Protein AF-A0A924TVU1-F1 (afdb_monomer)

Structure (mmCIF, N/CA/C/O backbone):
data_AF-A0A924TVU1-F1
#
_entry.id   AF-A0A924TVU1-F1
#
loop_
_atom_site.group_PDB
_atom_site.id
_atom_site.type_symbol
_atom_site.label_atom_id
_atom_site.label_alt_id
_atom_site.label_comp_id
_atom_site.label_asym_id
_atom_site.label_entity_id
_atom_site.label_seq_id
_atom_site.pdbx_PDB_ins_code
_atom_site.Cartn_x
_atom_site.Cartn_y
_atom_site.Cartn_z
_atom_site.occupancy
_atom_site.B_iso_or_equiv
_atom_site.auth_seq_id
_atom_site.auth_comp_id
_atom_site.auth_asym_id
_atom_site.auth_atom_id
_atom_site.pdbx_PDB_model_num
ATOM 1 N N . GLY A 1 1 ? -1.811 8.299 5.665 1.00 65.25 1 GLY A N 1
ATOM 2 C CA . GLY A 1 1 ? -1.646 7.302 6.740 1.00 65.25 1 GLY A CA 1
ATOM 3 C C . GLY A 1 1 ? -1.422 7.961 8.086 1.00 65.25 1 GLY A C 1
ATOM 4 O O . GLY A 1 1 ? -0.476 7.595 8.779 1.00 65.25 1 GLY A O 1
ATOM 5 N N . SER A 1 2 ? -2.274 8.925 8.449 1.00 73.88 2 SER A N 1
ATOM 6 C CA . SER A 1 2 ? -2.356 9.439 9.818 1.00 73.88 2 SER A CA 1
ATOM 7 C C . SER A 1 2 ? -2.951 8.362 10.729 1.00 73.88 2 SER A C 1
ATOM 9 O O . SER A 1 2 ? -3.620 7.448 10.244 1.00 73.88 2 SER A O 1
ATOM 11 N N . LYS A 1 3 ? -2.743 8.473 12.047 1.00 78.06 3 LYS A N 1
ATOM 12 C CA . LYS A 1 3 ? -3.220 7.478 13.028 1.00 78.06 3 LYS A CA 1
ATOM 13 C C . LYS A 1 3 ? -4.728 7.184 12.903 1.00 78.06 3 LYS A C 1
ATOM 15 O O . LYS A 1 3 ? -5.135 6.043 13.104 1.00 78.06 3 LYS A O 1
ATOM 20 N N . THR A 1 4 ? -5.516 8.183 12.499 1.00 77.88 4 THR A N 1
ATOM 21 C CA . THR A 1 4 ? -6.982 8.139 12.363 1.00 77.88 4 THR A CA 1
ATOM 22 C C . THR A 1 4 ? -7.491 7.807 10.954 1.00 77.88 4 THR A C 1
ATOM 24 O O . THR A 1 4 ? -8.692 7.652 10.769 1.00 77.88 4 THR A O 1
ATOM 27 N N . SER A 1 5 ? -6.616 7.702 9.947 1.00 80.44 5 SER A N 1
ATOM 28 C CA . SER A 1 5 ? -7.013 7.262 8.598 1.00 80.44 5 SER A CA 1
ATOM 29 C C . SER A 1 5 ? -7.158 5.740 8.524 1.00 80.44 5 SER A C 1
ATOM 31 O O . SER A 1 5 ? -6.518 5.031 9.302 1.00 80.44 5 SER A O 1
ATOM 33 N N . SER A 1 6 ? -7.933 5.242 7.554 1.00 87.12 6 SER A N 1
ATOM 34 C CA . SER A 1 6 ? -8.065 3.800 7.286 1.00 87.12 6 SER A CA 1
ATOM 35 C C . SER A 1 6 ? -8.498 3.022 8.531 1.00 87.12 6 SER A C 1
ATOM 37 O O . SER A 1 6 ? -7.761 2.175 9.033 1.00 87.12 6 SER A O 1
ATOM 39 N N . THR A 1 7 ? -9.644 3.416 9.086 1.00 91.00 7 THR A N 1
ATOM 40 C CA . THR A 1 7 ? -10.278 2.776 10.245 1.00 91.00 7 THR A CA 1
ATOM 41 C C . THR A 1 7 ? -10.716 1.353 9.914 1.00 91.00 7 THR A C 1
ATOM 43 O O . THR A 1 7 ? -10.962 1.046 8.749 1.00 91.00 7 THR A O 1
ATOM 46 N N . ASP A 1 8 ? -10.876 0.509 10.934 1.00 92.00 8 ASP A N 1
ATOM 47 C CA . ASP A 1 8 ? -11.316 -0.879 10.738 1.00 92.00 8 ASP A CA 1
ATOM 48 C C . ASP A 1 8 ? -12.659 -0.947 10.005 1.00 92.00 8 ASP A C 1
ATOM 50 O O . ASP A 1 8 ? -12.753 -1.619 8.987 1.00 92.00 8 ASP A O 1
ATOM 54 N N . ALA A 1 9 ? -13.633 -0.117 10.398 1.00 93.44 9 ALA A N 1
ATOM 55 C CA . ALA A 1 9 ? -14.927 -0.024 9.716 1.00 93.44 9 ALA A CA 1
ATOM 56 C C . ALA A 1 9 ? -14.814 0.311 8.214 1.00 93.44 9 ALA A C 1
ATOM 58 O O . ALA A 1 9 ? -15.597 -0.185 7.408 1.00 93.44 9 ALA A O 1
ATOM 59 N N . LEU A 1 10 ? -13.848 1.151 7.814 1.00 93.81 10 LEU A N 1
ATOM 60 C CA . LEU A 1 10 ? -13.621 1.444 6.396 1.00 93.81 10 LEU A CA 1
ATOM 61 C C . LEU A 1 10 ? -13.010 0.237 5.678 1.00 93.81 10 LEU A C 1
ATOM 63 O O . LEU A 1 10 ? -13.420 -0.072 4.563 1.00 93.81 10 LEU A O 1
ATOM 67 N N . LEU A 1 11 ? -12.020 -0.413 6.295 1.00 94.38 11 LEU A N 1
ATOM 68 C CA . LEU A 1 11 ? -11.319 -1.554 5.706 1.00 94.38 11 LEU A CA 1
ATOM 69 C C . LEU A 1 11 ? -12.234 -2.775 5.5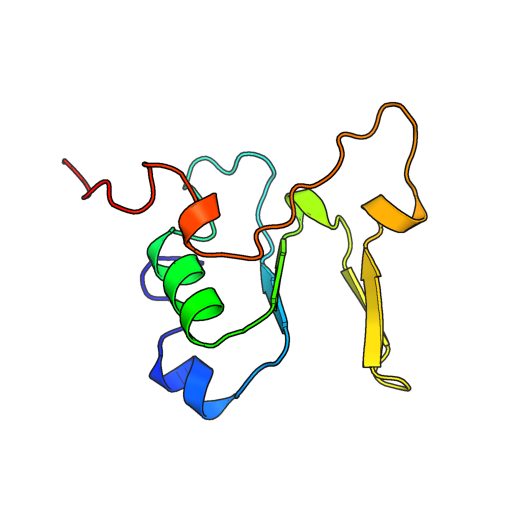69 1.00 94.38 11 LEU A C 1
ATOM 71 O O . LEU A 1 11 ? -12.216 -3.420 4.526 1.00 94.38 11 LEU A O 1
ATOM 75 N N . GLU A 1 12 ? -13.101 -3.017 6.550 1.00 93.88 12 GLU A N 1
ATOM 76 C CA . GLU A 1 12 ? -14.139 -4.048 6.493 1.00 93.88 12 GLU A CA 1
ATOM 77 C C . GLU A 1 12 ? -15.147 -3.772 5.373 1.00 93.88 12 GLU A C 1
ATOM 79 O O . GLU A 1 12 ? -15.492 -4.675 4.614 1.00 93.88 12 GLU A O 1
ATOM 84 N N . ALA A 1 13 ? -15.589 -2.519 5.227 1.00 96.25 13 ALA A N 1
ATOM 85 C CA . ALA A 1 13 ? -16.577 -2.150 4.216 1.00 96.25 13 ALA A CA 1
ATOM 86 C C . ALA A 1 13 ? -16.054 -2.287 2.776 1.00 96.25 13 ALA A C 1
ATOM 88 O O . ALA A 1 13 ? -16.827 -2.617 1.878 1.00 96.25 13 ALA A O 1
ATOM 89 N N . VAL A 1 14 ? -14.766 -2.009 2.538 1.00 95.50 14 VAL A N 1
ATOM 90 C CA . VAL A 1 14 ? -14.171 -2.064 1.188 1.00 95.50 14 VAL A CA 1
ATOM 91 C C . VAL A 1 14 ? -13.430 -3.368 0.890 1.00 95.50 14 VAL A C 1
ATOM 93 O O . VAL A 1 14 ? -13.154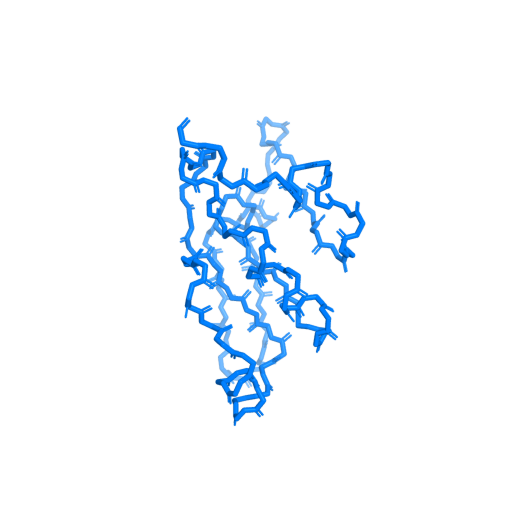 -3.629 -0.277 1.00 95.50 14 VAL A O 1
ATOM 96 N N . ALA A 1 15 ? -13.109 -4.163 1.917 1.00 94.25 15 ALA A N 1
ATOM 97 C CA . ALA A 1 15 ? -12.426 -5.458 1.843 1.00 94.25 15 ALA A CA 1
ATOM 98 C C . ALA A 1 15 ? -11.289 -5.505 0.793 1.00 94.25 15 ALA A C 1
ATOM 100 O O . ALA A 1 15 ? -11.333 -6.305 -0.149 1.00 94.25 15 ALA A O 1
ATOM 101 N N . PRO A 1 16 ? -10.281 -4.616 0.885 1.00 94.31 16 PRO A N 1
ATOM 102 C CA . PRO A 1 16 ? -9.302 -4.456 -0.176 1.00 94.31 16 PRO A CA 1
ATOM 103 C C . PRO A 1 16 ? -8.266 -5.584 -0.136 1.00 94.31 16 PRO A C 1
ATOM 105 O O . PRO A 1 16 ? -7.808 -5.986 0.926 1.00 94.31 16 PRO A O 1
ATOM 108 N N . GLN A 1 17 ? -7.812 -6.041 -1.302 1.00 91.44 17 GLN A N 1
ATOM 109 C CA . GLN A 1 17 ? -6.707 -7.009 -1.384 1.00 91.44 17 GLN A CA 1
ATOM 110 C C . GLN A 1 17 ? -5.332 -6.336 -1.255 1.00 91.44 17 GLN A C 1
ATOM 112 O O . GLN A 1 17 ? -4.371 -6.940 -0.781 1.00 91.44 17 GLN A O 1
ATOM 117 N N . VAL A 1 18 ? -5.232 -5.078 -1.696 1.00 92.44 18 VAL A N 1
ATOM 118 C CA . VAL A 1 18 ? -3.990 -4.302 -1.729 1.00 92.44 18 VAL A CA 1
ATOM 119 C C . VAL A 1 18 ? -4.268 -2.881 -1.252 1.00 92.44 18 VAL A C 1
ATOM 121 O O . VAL A 1 18 ? -5.225 -2.245 -1.694 1.00 92.44 18 VAL A O 1
ATOM 124 N N . ALA A 1 19 ? -3.398 -2.356 -0.394 1.00 93.19 19 ALA A N 1
ATOM 125 C CA . ALA A 1 19 ? -3.361 -0.957 0.001 1.00 93.19 19 ALA A CA 1
ATOM 126 C C . ALA A 1 19 ? -2.101 -0.288 -0.561 1.00 93.19 19 ALA A C 1
ATOM 128 O O . ALA A 1 19 ? -0.990 -0.795 -0.412 1.00 93.19 19 ALA A O 1
ATOM 129 N N . VAL A 1 20 ? -2.257 0.881 -1.187 1.00 92.25 20 VAL A N 1
ATOM 130 C CA . VAL A 1 20 ? -1.141 1.639 -1.771 1.00 92.25 20 VAL A CA 1
ATOM 131 C C . VAL A 1 20 ? -0.951 2.939 -1.001 1.00 92.25 20 VAL A C 1
ATOM 133 O O . VAL A 1 20 ? -1.840 3.788 -0.949 1.00 92.25 20 VAL A O 1
ATOM 136 N N . VAL A 1 21 ? 0.223 3.114 -0.400 1.00 91.62 21 VAL A N 1
ATOM 137 C CA . VAL A 1 21 ? 0.566 4.286 0.406 1.00 91.62 21 VAL A CA 1
ATOM 138 C C . VAL A 1 21 ? 1.558 5.160 -0.339 1.00 91.62 21 VAL A C 1
ATOM 140 O O . VAL A 1 21 ? 2.721 4.805 -0.541 1.00 91.62 21 VAL A O 1
ATOM 143 N N . GLN A 1 22 ? 1.110 6.364 -0.679 1.00 90.12 22 GLN A N 1
ATOM 144 C CA . GLN A 1 22 ? 2.002 7.412 -1.145 1.00 90.12 22 GLN A CA 1
ATOM 145 C C . GLN A 1 22 ? 2.636 8.122 0.052 1.00 90.12 22 GLN A C 1
ATOM 147 O O . GLN A 1 22 ? 1.979 8.843 0.805 1.00 90.12 22 GLN A O 1
ATOM 152 N N . SER A 1 23 ? 3.934 7.907 0.229 1.00 89.19 23 SER A N 1
ATOM 153 C CA . SER A 1 23 ? 4.762 8.604 1.208 1.00 89.19 23 SER A CA 1
ATOM 154 C C . SER A 1 23 ? 6.121 8.965 0.605 1.00 89.19 23 SER A C 1
ATOM 156 O O . SER A 1 23 ? 6.625 8.327 -0.323 1.00 89.19 23 SER A O 1
ATOM 158 N N . GLY A 1 24 ? 6.717 10.047 1.107 1.00 87.25 24 GLY A N 1
ATOM 159 C CA . GLY A 1 24 ? 8.089 10.415 0.757 1.00 87.25 24 GLY A CA 1
ATOM 160 C C . GLY A 1 24 ? 9.100 9.441 1.368 1.00 87.25 24 GLY A C 1
ATOM 161 O O . GLY A 1 24 ? 8.870 8.897 2.449 1.00 87.25 24 GLY A O 1
ATOM 162 N N . TYR A 1 25 ? 10.243 9.243 0.706 1.00 85.00 25 TYR A N 1
ATOM 163 C CA . TYR A 1 25 ? 11.346 8.467 1.279 1.00 85.00 25 TYR A CA 1
ATOM 164 C C . TYR A 1 25 ? 11.803 9.086 2.607 1.00 85.00 25 TYR A C 1
ATOM 166 O O . TYR A 1 25 ? 12.037 10.292 2.672 1.00 85.00 25 TYR A O 1
ATOM 174 N N . ARG A 1 26 ? 11.911 8.262 3.662 1.00 83.06 26 ARG A N 1
ATOM 175 C CA . ARG A 1 26 ? 12.226 8.702 5.037 1.00 83.06 26 ARG A CA 1
ATOM 176 C C . ARG A 1 26 ? 11.354 9.877 5.495 1.00 83.06 26 ARG A C 1
ATOM 178 O O . ARG A 1 26 ? 11.851 10.827 6.097 1.00 83.06 26 ARG A O 1
ATOM 185 N N . ASN A 1 27 ? 10.058 9.824 5.180 1.00 83.06 27 ASN A N 1
ATOM 186 C CA . ASN A 1 27 ? 9.100 10.829 5.621 1.00 83.06 27 ASN A CA 1
ATOM 187 C C . ASN A 1 27 ? 9.244 11.083 7.137 1.00 83.06 27 ASN A C 1
ATOM 189 O O . ASN A 1 27 ? 9.118 10.156 7.935 1.00 83.06 27 ASN A O 1
ATOM 193 N N . ARG A 1 28 ? 9.490 12.344 7.520 1.00 85.62 28 ARG A N 1
ATOM 194 C CA . ARG A 1 28 ? 9.773 12.750 8.910 1.00 85.62 28 ARG A CA 1
ATOM 195 C C . ARG A 1 28 ? 8.640 12.457 9.899 1.00 85.62 28 ARG A C 1
ATOM 197 O O . ARG A 1 28 ? 8.886 12.386 11.092 1.00 85.62 28 ARG A O 1
ATOM 204 N N . PHE A 1 29 ? 7.411 12.316 9.403 1.00 83.31 29 PHE A N 1
ATOM 205 C CA . PHE A 1 29 ? 6.223 12.023 10.204 1.00 83.31 29 PHE A CA 1
ATOM 206 C C . PHE A 1 29 ? 6.002 10.516 10.398 1.00 83.31 29 PHE A C 1
ATOM 208 O O . PHE A 1 29 ? 5.021 10.122 11.021 1.00 83.31 29 PHE A O 1
ATOM 215 N N . GLY A 1 30 ? 6.876 9.669 9.841 1.00 80.56 30 GLY A N 1
ATOM 216 C CA . GLY A 1 30 ? 6.797 8.219 10.008 1.00 80.56 30 GLY A CA 1
ATOM 217 C C . GLY A 1 30 ? 5.583 7.595 9.322 1.00 80.56 30 GLY A C 1
ATOM 218 O O . GLY A 1 30 ? 4.971 6.689 9.871 1.00 80.56 30 GLY A O 1
ATOM 219 N N . HIS A 1 31 ? 5.180 8.104 8.151 1.00 85.50 31 HIS A N 1
ATOM 220 C CA . HIS A 1 31 ? 4.040 7.558 7.410 1.00 85.50 31 HIS A CA 1
ATOM 221 C C . HIS A 1 31 ? 4.399 6.351 6.517 1.00 85.50 31 HIS A C 1
ATOM 223 O O . HIS A 1 31 ? 5.413 6.413 5.816 1.00 85.50 31 HIS A O 1
ATOM 229 N N . PRO A 1 32 ? 3.512 5.335 6.413 1.00 85.94 32 PRO A N 1
ATOM 230 C CA . PRO A 1 32 ? 2.266 5.178 7.176 1.00 85.94 32 PRO A CA 1
ATOM 231 C C . PRO A 1 32 ? 2.550 4.936 8.663 1.00 85.94 32 PRO A C 1
ATOM 233 O O . PRO A 1 32 ? 3.494 4.235 9.001 1.00 85.94 32 PRO A O 1
ATOM 236 N N . ALA A 1 33 ? 1.745 5.553 9.537 1.00 87.19 33 ALA A N 1
ATOM 237 C CA . ALA A 1 33 ? 1.952 5.433 10.978 1.00 87.19 33 ALA A CA 1
ATOM 238 C C . ALA A 1 33 ? 1.858 3.955 11.413 1.00 87.19 33 ALA A C 1
ATOM 240 O O . ALA A 1 33 ? 1.018 3.239 10.861 1.00 87.19 33 ALA A O 1
ATOM 241 N N . PRO A 1 34 ? 2.625 3.496 12.417 1.00 86.69 34 PRO A N 1
ATOM 242 C CA . PRO A 1 34 ? 2.631 2.083 12.796 1.00 86.69 34 PRO A CA 1
ATOM 243 C C . PRO A 1 34 ? 1.248 1.474 13.093 1.00 86.69 34 PRO A C 1
ATOM 245 O O . PRO A 1 34 ? 0.981 0.391 12.577 1.00 86.69 34 PRO A O 1
ATOM 248 N N . PRO A 1 35 ? 0.304 2.168 13.770 1.00 87.62 35 PRO A N 1
ATOM 249 C CA . PRO A 1 35 ? -1.050 1.635 13.964 1.00 87.62 35 PRO A CA 1
ATOM 250 C C . PRO A 1 35 ? -1.826 1.413 12.658 1.00 87.62 35 PRO A C 1
ATOM 252 O O . PRO A 1 35 ? -2.669 0.528 12.578 1.00 87.62 35 PRO A O 1
ATOM 255 N N . VAL A 1 36 ? -1.550 2.212 11.621 1.00 89.19 36 VAL A N 1
ATOM 256 C CA . VAL A 1 36 ? -2.152 2.035 10.291 1.00 89.19 36 VAL A CA 1
ATOM 257 C C . VAL A 1 36 ? -1.594 0.776 9.631 1.00 89.19 36 VAL A C 1
ATOM 259 O O . VAL A 1 36 ? -2.352 0.011 9.046 1.00 89.19 36 VAL A O 1
ATOM 262 N N . LEU A 1 37 ? -0.281 0.547 9.737 1.00 88.69 37 LEU A N 1
ATOM 263 C CA . LEU A 1 37 ? 0.350 -0.660 9.204 1.00 88.69 37 LEU A CA 1
ATOM 264 C C . LEU A 1 37 ? -0.147 -1.916 9.935 1.00 88.69 37 LEU A C 1
ATOM 266 O O . LEU A 1 37 ? -0.504 -2.891 9.283 1.00 88.69 37 LEU A O 1
ATOM 270 N N . ALA A 1 38 ? -0.269 -1.860 11.262 1.00 88.88 38 ALA A N 1
ATOM 271 C CA . ALA A 1 38 ? -0.822 -2.954 12.056 1.00 88.88 38 ALA A CA 1
ATOM 272 C C . ALA A 1 38 ? -2.234 -3.359 11.595 1.00 88.88 38 ALA A C 1
ATOM 274 O O . ALA A 1 38 ? -2.484 -4.548 11.421 1.00 88.88 38 ALA A O 1
ATOM 275 N N . ARG A 1 39 ? -3.127 -2.395 11.313 1.00 91.19 39 ARG A N 1
ATOM 276 C CA . ARG A 1 39 ? -4.476 -2.684 10.788 1.00 91.19 39 ARG A CA 1
ATOM 277 C C . ARG A 1 39 ? -4.447 -3.396 9.439 1.00 91.19 39 ARG A C 1
ATOM 279 O O . ARG A 1 39 ? -5.120 -4.407 9.275 1.00 91.19 39 ARG A O 1
ATOM 286 N N . TYR A 1 40 ? -3.649 -2.899 8.490 1.00 91.94 40 TYR A N 1
ATOM 287 C CA . TYR A 1 40 ? -3.535 -3.538 7.176 1.00 91.94 40 TYR A CA 1
ATOM 288 C C . TYR A 1 40 ? -3.040 -4.981 7.287 1.00 91.94 40 TYR A C 1
ATOM 290 O O . TYR A 1 40 ? -3.637 -5.883 6.705 1.00 91.94 40 TYR A O 1
ATOM 298 N N . LEU A 1 41 ? -1.995 -5.209 8.082 1.00 89.69 41 LEU A N 1
ATOM 299 C CA . LEU A 1 41 ? -1.412 -6.538 8.240 1.00 89.69 41 LEU A CA 1
ATOM 300 C C . LEU A 1 41 ? -2.332 -7.493 9.010 1.00 89.69 41 LEU A C 1
ATOM 302 O O . LEU A 1 41 ? -2.429 -8.659 8.641 1.00 89.69 41 LEU A O 1
ATOM 306 N N . ALA A 1 42 ? -3.047 -7.011 10.032 1.00 89.94 42 ALA A N 1
ATOM 307 C CA . ALA A 1 42 ? -4.017 -7.814 10.780 1.00 89.94 42 ALA A CA 1
ATOM 308 C C . ALA A 1 42 ? -5.178 -8.310 9.902 1.00 89.94 42 ALA A C 1
ATOM 310 O O . ALA A 1 42 ? -5.711 -9.389 10.143 1.00 89.94 42 ALA A O 1
ATOM 311 N N . GLN A 1 43 ? -5.543 -7.549 8.867 1.00 91.44 43 GLN A N 1
ATOM 312 C CA . GLN A 1 43 ? -6.573 -7.927 7.897 1.00 91.44 43 GLN A CA 1
ATOM 313 C C . GLN A 1 43 ? -6.008 -8.660 6.663 1.00 91.44 43 GLN A C 1
ATOM 315 O O . GLN A 1 43 ? -6.743 -8.919 5.714 1.00 91.44 43 GLN A O 1
ATOM 320 N N . GLY A 1 44 ? -4.710 -8.995 6.650 1.00 91.19 44 GLY A N 1
ATOM 321 C CA . GLY A 1 44 ? -4.068 -9.694 5.530 1.00 91.19 44 GLY A CA 1
ATOM 322 C C . GLY A 1 44 ? -3.979 -8.868 4.241 1.00 91.19 44 GLY A C 1
ATOM 323 O O . GLY A 1 44 ? -3.870 -9.430 3.153 1.00 91.19 44 GLY A O 1
ATOM 324 N N . ILE A 1 45 ? -4.044 -7.540 4.347 1.00 92.75 45 ILE A N 1
ATOM 325 C CA . ILE A 1 45 ? -4.025 -6.623 3.206 1.00 92.75 45 ILE A CA 1
ATOM 326 C C . ILE A 1 45 ? -2.571 -6.381 2.796 1.00 92.75 45 ILE A C 1
ATOM 328 O O . ILE A 1 45 ? -1.768 -5.882 3.590 1.00 92.75 45 ILE A O 1
ATOM 332 N N . ALA A 1 46 ? -2.231 -6.676 1.539 1.00 90.69 46 ALA A N 1
ATOM 333 C CA . ALA A 1 46 ? -0.887 -6.435 1.022 1.00 90.69 46 ALA A CA 1
ATOM 334 C C . ALA A 1 46 ? -0.598 -4.928 0.948 1.00 90.69 46 ALA A C 1
ATOM 336 O O . ALA A 1 46 ? -1.378 -4.169 0.366 1.00 90.69 46 ALA A O 1
ATOM 337 N N . LEU A 1 47 ? 0.532 -4.482 1.503 1.00 90.69 47 LEU A N 1
ATOM 338 C CA . LEU A 1 47 ? 0.893 -3.066 1.513 1.00 90.69 47 LEU A CA 1
ATOM 339 C C . LEU A 1 47 ? 1.976 -2.736 0.481 1.00 90.69 47 LEU A C 1
ATOM 341 O O . LEU A 1 47 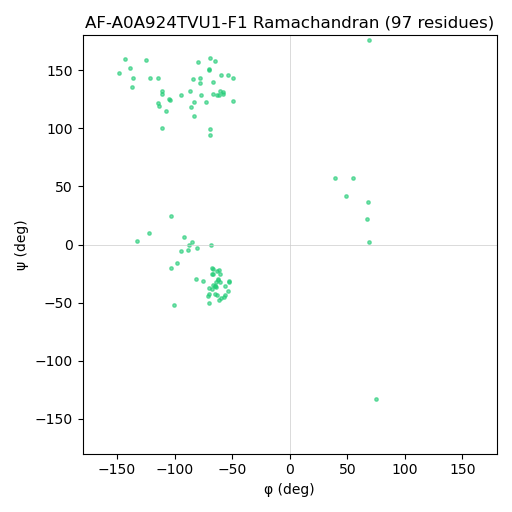? 3.089 -3.250 0.532 1.00 90.69 47 LEU A O 1
ATOM 345 N N . VAL A 1 48 ? 1.685 -1.776 -0.395 1.00 91.75 48 VAL A N 1
ATOM 346 C CA . VAL A 1 48 ? 2.638 -1.205 -1.354 1.00 91.75 48 VAL A CA 1
ATOM 347 C C . VAL A 1 48 ? 2.949 0.235 -0.963 1.00 91.75 48 VAL A C 1
ATOM 349 O O . VAL A 1 48 ? 2.041 1.043 -0.784 1.00 91.75 48 VAL A O 1
ATOM 352 N N . THR A 1 49 ? 4.227 0.606 -0.873 1.00 91.25 49 THR A N 1
ATOM 353 C CA . THR A 1 49 ? 4.633 1.989 -0.563 1.00 91.25 49 THR A CA 1
ATOM 354 C C . THR A 1 49 ? 5.360 2.632 -1.744 1.00 91.25 49 THR A C 1
ATOM 356 O O . THR A 1 49 ? 6.138 1.978 -2.440 1.00 91.25 49 THR A O 1
ATOM 359 N N . SER A 1 50 ? 5.165 3.931 -1.992 1.00 91.12 50 SER A N 1
ATOM 360 C CA . SER A 1 50 ? 5.914 4.630 -3.051 1.00 91.12 50 SER A CA 1
ATOM 361 C C . SER A 1 50 ? 7.438 4.703 -2.822 1.00 91.12 50 SER A C 1
ATOM 363 O O 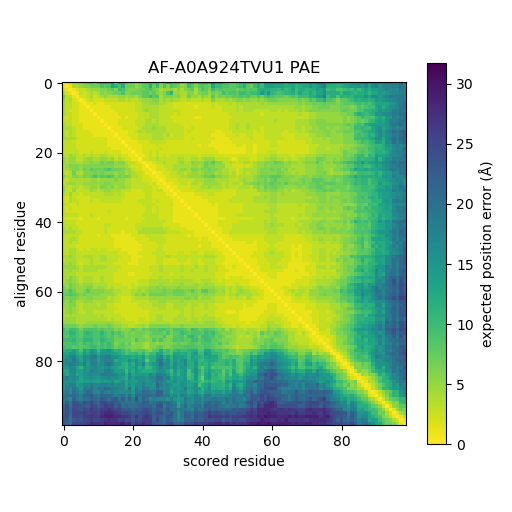. SER A 1 50 ? 8.180 4.656 -3.812 1.00 91.12 50 SER A O 1
ATOM 365 N N . PRO A 1 51 ? 7.978 4.783 -1.584 1.00 89.81 51 PRO A N 1
ATOM 366 C CA . PRO A 1 51 ? 9.422 4.695 -1.341 1.00 89.81 51 PRO A CA 1
ATOM 367 C C . PRO A 1 51 ? 10.060 3.361 -1.725 1.00 89.81 51 PRO A C 1
ATOM 369 O O . PRO A 1 51 ? 11.254 3.355 -2.015 1.00 89.81 51 PRO A O 1
ATOM 372 N N . ASP A 1 52 ? 9.277 2.288 -1.787 1.00 88.56 52 ASP A N 1
ATOM 373 C CA . ASP A 1 52 ? 9.732 0.953 -2.169 1.00 88.56 52 ASP A CA 1
ATOM 374 C C . ASP A 1 52 ? 9.378 0.649 -3.632 1.00 88.56 52 ASP A C 1
ATOM 376 O O . ASP A 1 52 ? 10.254 0.413 -4.458 1.00 88.56 52 ASP A O 1
ATOM 380 N N . CYS A 1 53 ? 8.120 0.820 -4.022 1.00 90.81 53 CYS A N 1
ATOM 381 C CA . CYS A 1 53 ? 7.610 0.474 -5.350 1.00 90.81 53 CYS A CA 1
ATOM 382 C C . CYS A 1 53 ? 8.018 1.462 -6.458 1.00 90.81 53 CYS A C 1
ATOM 384 O O . CYS A 1 53 ? 8.196 1.103 -7.625 1.00 90.81 53 CYS A O 1
ATOM 386 N N . GLY A 1 54 ? 8.185 2.736 -6.104 1.00 91.62 54 GLY A N 1
ATOM 387 C CA . GLY A 1 54 ? 8.225 3.824 -7.076 1.00 91.62 54 GLY A CA 1
ATOM 388 C C . GLY A 1 54 ? 6.809 4.101 -7.572 1.00 91.62 54 GLY A C 1
ATOM 389 O O . GLY A 1 54 ? 5.884 4.188 -6.767 1.00 91.62 54 GLY A O 1
ATOM 390 N N . ALA A 1 55 ? 6.628 4.232 -8.887 1.00 93.06 55 ALA A N 1
ATOM 391 C CA . ALA A 1 55 ? 5.289 4.235 -9.466 1.00 93.06 55 ALA A CA 1
ATOM 392 C C . ALA A 1 55 ? 4.708 2.813 -9.425 1.00 93.06 55 ALA A C 1
ATOM 394 O O . ALA A 1 55 ? 5.300 1.893 -9.992 1.00 93.06 55 ALA A O 1
ATO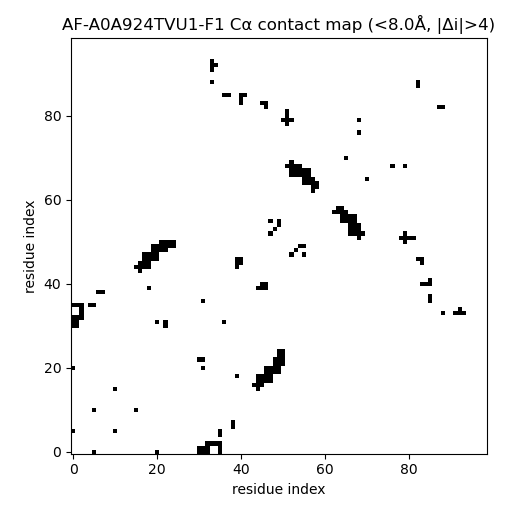M 395 N N . TRP A 1 56 ? 3.553 2.658 -8.780 1.00 94.88 56 TRP A N 1
ATOM 396 C CA . TRP A 1 56 ? 2.740 1.449 -8.863 1.00 94.88 56 TRP A CA 1
ATOM 397 C C . TRP A 1 56 ? 1.831 1.563 -10.085 1.00 94.88 56 TRP A C 1
ATOM 399 O O . TRP A 1 56 ? 1.039 2.501 -10.186 1.00 94.88 56 TRP A O 1
ATOM 409 N N . ARG A 1 57 ? 1.987 0.655 -11.050 1.00 94.31 57 ARG A N 1
ATOM 410 C CA . ARG A 1 57 ? 1.134 0.597 -12.242 1.00 94.31 57 ARG A CA 1
ATOM 411 C C . ARG A 1 57 ? 0.185 -0.572 -12.096 1.00 94.31 57 ARG A C 1
ATOM 413 O O . ARG A 1 57 ? 0.660 -1.686 -11.933 1.00 94.31 57 ARG A O 1
ATOM 420 N N . TRP A 1 58 ? -1.109 -0.315 -12.212 1.00 94.81 58 TRP A N 1
ATOM 421 C CA . TRP A 1 58 ? -2.157 -1.328 -12.176 1.00 94.81 58 TRP A CA 1
ATOM 422 C C . TRP A 1 58 ? -2.968 -1.292 -13.466 1.00 94.81 58 TRP A C 1
ATOM 424 O O . TRP A 1 58 ? -3.210 -0.219 -14.026 1.00 94.81 58 TRP A O 1
ATOM 434 N N . ARG A 1 59 ? -3.374 -2.469 -13.941 1.00 94.31 59 ARG A N 1
ATOM 435 C CA . ARG A 1 59 ? -4.257 -2.623 -15.093 1.00 94.31 59 ARG A CA 1
ATOM 436 C C . ARG A 1 59 ? -5.582 -3.218 -14.642 1.00 94.31 59 ARG A C 1
ATOM 438 O O . ARG A 1 59 ? -5.629 -4.331 -14.133 1.00 94.31 59 ARG A O 1
ATOM 445 N N . SER A 1 60 ? -6.671 -2.505 -14.910 1.00 93.81 60 SER A N 1
ATOM 446 C CA . SER A 1 60 ? -8.024 -2.989 -14.617 1.00 93.81 60 SER A CA 1
ATOM 447 C C . SER A 1 60 ? -8.443 -4.184 -15.474 1.00 93.81 60 SER A C 1
ATOM 449 O O . SER A 1 60 ? -9.285 -4.963 -15.045 1.00 93.81 60 SER A O 1
ATOM 451 N N . ALA A 1 61 ? -7.856 -4.343 -16.664 1.00 95.88 61 ALA A N 1
ATOM 452 C CA . ALA A 1 61 ? -8.215 -5.400 -17.608 1.00 95.88 61 ALA A CA 1
ATOM 453 C C . ALA A 1 61 ? -7.906 -6.816 -17.091 1.00 95.88 61 ALA A C 1
ATOM 455 O O . ALA A 1 61 ? -8.648 -7.746 -17.384 1.00 95.88 61 ALA A O 1
ATOM 456 N N . ASP A 1 62 ? -6.811 -6.978 -16.348 1.00 93.75 62 ASP A N 1
ATOM 457 C CA . ASP A 1 62 ? -6.319 -8.281 -15.882 1.00 93.75 62 ASP A CA 1
ATOM 458 C C . ASP A 1 62 ? -5.945 -8.288 -14.390 1.00 93.75 62 ASP A C 1
ATOM 460 O O . ASP A 1 62 ? -5.451 -9.289 -13.877 1.00 93.75 62 ASP A O 1
ATOM 464 N N . GLY A 1 63 ? -6.149 -7.171 -13.685 1.00 88.50 63 GLY A N 1
ATOM 465 C CA . GLY A 1 63 ? -5.788 -7.012 -12.277 1.00 88.50 63 GLY A CA 1
ATOM 466 C C . GLY A 1 63 ? -4.281 -6.989 -12.014 1.00 88.50 63 GLY A C 1
ATOM 467 O O . GLY A 1 63 ? -3.866 -6.884 -10.858 1.00 88.50 63 GLY A O 1
ATOM 468 N N . SER A 1 64 ? -3.450 -7.075 -13.056 1.00 91.31 64 SER A N 1
ATOM 469 C CA . SER A 1 64 ? -2.004 -7.123 -12.899 1.00 91.31 64 SER A CA 1
ATOM 470 C C . SER A 1 64 ? -1.460 -5.782 -12.428 1.00 91.31 64 SER A C 1
ATOM 472 O O . SER A 1 64 ? -1.992 -4.705 -12.728 1.00 91.31 64 SER A O 1
ATOM 474 N N . TRP A 1 65 ? -0.351 -5.845 -11.705 1.00 94.50 65 TRP A N 1
ATOM 475 C CA . TRP A 1 65 ? 0.357 -4.659 -11.272 1.00 94.50 65 TRP A CA 1
ATOM 476 C C . TRP A 1 65 ? 1.866 -4.868 -11.304 1.00 94.50 65 TRP A C 1
ATOM 478 O O . TRP A 1 65 ? 2.355 -5.994 -11.335 1.00 94.50 65 TRP A O 1
ATOM 488 N N . ALA A 1 66 ? 2.607 -3.763 -11.345 1.00 93.00 66 ALA A N 1
ATOM 489 C CA . ALA A 1 66 ? 4.062 -3.775 -11.312 1.00 93.00 66 ALA A CA 1
ATOM 490 C C . ALA A 1 66 ? 4.610 -2.533 -10.611 1.00 93.00 66 ALA A C 1
ATOM 492 O O . ALA A 1 66 ? 4.058 -1.431 -10.726 1.00 93.00 66 ALA A O 1
ATOM 493 N N . CYS A 1 67 ? 5.747 -2.710 -9.946 1.00 93.12 67 CYS A N 1
ATOM 494 C CA . CYS A 1 67 ? 6.498 -1.623 -9.348 1.00 93.12 67 CYS A CA 1
ATOM 495 C C . CYS A 1 67 ? 7.586 -1.115 -10.291 1.00 93.12 67 CYS A C 1
ATOM 497 O O . CYS A 1 67 ? 8.416 -1.871 -10.795 1.00 93.12 67 CYS A O 1
ATOM 499 N N . GLN A 1 68 ? 7.631 0.200 -10.511 1.00 92.62 68 GLN A N 1
ATOM 500 C CA . GLN A 1 68 ? 8.640 0.803 -11.382 1.00 92.62 68 GLN A CA 1
ATOM 501 C C . GLN A 1 68 ? 10.066 0.544 -10.890 1.00 92.62 68 GLN A C 1
ATOM 503 O O . GLN A 1 68 ? 10.975 0.428 -11.714 1.00 92.62 68 GLN A O 1
ATOM 508 N N . ARG A 1 69 ? 10.279 0.454 -9.570 1.00 89.94 69 ARG A N 1
ATOM 509 C CA . ARG A 1 69 ? 11.600 0.109 -9.044 1.00 89.94 69 ARG A CA 1
ATOM 510 C C . ARG A 1 69 ? 12.016 -1.299 -9.436 1.00 89.94 69 ARG A C 1
ATOM 512 O O . ARG A 1 69 ? 13.182 -1.443 -9.754 1.00 89.94 69 ARG A O 1
ATOM 519 N N . GLU A 1 70 ? 11.100 -2.263 -9.508 1.00 90.00 70 GLU A N 1
ATOM 520 C CA . GLU A 1 70 ? 11.382 -3.639 -9.943 1.00 90.00 70 GLU A CA 1
ATOM 521 C C . GLU A 1 70 ? 11.690 -3.707 -11.440 1.00 90.00 70 GLU A C 1
ATOM 523 O O . GLU A 1 70 ? 12.727 -4.229 -11.842 1.00 90.00 70 GLU A O 1
ATOM 528 N N . VAL A 1 71 ? 10.828 -3.103 -12.264 1.00 90.88 71 VAL A N 1
ATOM 529 C CA . VAL A 1 71 ? 10.967 -3.108 -13.731 1.00 90.88 71 VAL A CA 1
ATOM 530 C C . VAL A 1 71 ? 12.229 -2.368 -14.186 1.00 90.88 71 VAL A C 1
ATOM 532 O O . VAL A 1 71 ? 12.877 -2.758 -15.152 1.00 90.88 71 VAL A O 1
ATOM 535 N N . GLY A 1 72 ? 12.582 -1.281 -13.498 1.00 87.44 72 GLY A N 1
ATOM 536 C CA . GLY A 1 72 ? 13.739 -0.443 -13.805 1.00 87.44 72 GLY A CA 1
ATOM 537 C C . GLY A 1 72 ? 14.935 -0.664 -12.882 1.00 87.44 72 GLY A C 1
ATOM 538 O O . GLY A 1 72 ? 15.709 0.282 -12.700 1.00 87.44 72 GLY A O 1
ATOM 539 N N . MET A 1 73 ? 15.073 -1.834 -12.244 1.00 84.94 73 MET A N 1
ATOM 540 C CA . MET A 1 73 ? 16.165 -2.086 -11.297 1.00 84.94 73 MET A CA 1
ATOM 541 C C . MET A 1 73 ? 17.530 -1.894 -11.957 1.00 84.94 73 MET A C 1
ATOM 543 O O . MET A 1 73 ? 17.830 -2.442 -13.016 1.00 84.94 73 MET A O 1
ATOM 547 N N . ARG A 1 74 ? 18.390 -1.137 -11.280 1.00 85.75 74 ARG A N 1
ATOM 548 C CA . ARG A 1 74 ? 19.803 -0.972 -11.625 1.00 85.75 74 ARG A CA 1
ATOM 549 C C . ARG A 1 74 ? 20.642 -1.327 -10.409 1.00 85.75 74 ARG A C 1
ATOM 551 O O . ARG A 1 74 ? 20.140 -1.266 -9.289 1.00 85.75 74 ARG A O 1
ATOM 558 N N . TYR A 1 75 ? 21.916 -1.662 -10.603 1.00 87.19 75 TYR A N 1
ATOM 559 C CA . TYR A 1 75 ? 22.761 -2.132 -9.497 1.00 87.19 75 TYR A CA 1
ATOM 560 C C . TYR A 1 75 ? 22.916 -1.099 -8.364 1.00 87.19 75 TYR A C 1
ATOM 562 O O . TYR A 1 75 ? 23.147 -1.469 -7.220 1.00 87.19 75 TYR A O 1
ATOM 570 N N . TRP A 1 76 ? 22.766 0.194 -8.667 1.00 86.50 76 TRP A N 1
ATOM 571 C CA . TRP A 1 76 ? 22.829 1.280 -7.685 1.00 86.50 76 TRP A CA 1
ATOM 572 C C . TRP A 1 76 ? 21.478 1.611 -7.035 1.00 86.50 76 TRP A C 1
ATOM 574 O O . TRP A 1 76 ? 21.413 2.468 -6.154 1.00 86.50 76 TRP A O 1
ATOM 584 N N . HIS A 1 77 ? 20.381 0.976 -7.460 1.00 83.19 77 HIS A N 1
ATOM 585 C CA . HIS A 1 77 ? 19.098 1.118 -6.784 1.00 83.19 77 HIS A CA 1
ATOM 586 C C . HIS A 1 77 ? 19.096 0.267 -5.518 1.00 83.19 77 HIS A C 1
ATOM 588 O O . HIS A 1 77 ? 19.364 -0.934 -5.543 1.00 83.19 77 HIS A O 1
ATOM 594 N N . ARG A 1 78 ? 18.738 0.889 -4.394 1.00 77.44 78 ARG A N 1
ATOM 595 C CA . ARG A 1 78 ? 18.457 0.157 -3.162 1.00 77.44 78 ARG A CA 1
ATOM 596 C C . ARG A 1 78 ? 17.286 -0.792 -3.420 1.00 77.44 78 ARG A C 1
ATOM 598 O O . ARG A 1 78 ? 16.259 -0.354 -3.936 1.00 77.44 78 ARG A O 1
ATOM 605 N N . ARG A 1 79 ? 17.414 -2.061 -3.025 1.00 71.69 79 ARG A N 1
ATOM 606 C CA . ARG A 1 79 ? 16.252 -2.952 -2.970 1.00 71.69 79 ARG A CA 1
ATOM 607 C C . ARG A 1 79 ? 15.262 -2.416 -1.941 1.00 71.69 79 ARG A C 1
ATOM 609 O O . ARG A 1 79 ? 15.644 -2.104 -0.810 1.00 71.69 79 ARG A O 1
ATOM 616 N N . ALA A 1 80 ? 14.017 -2.293 -2.375 1.00 67.38 80 ALA A N 1
ATOM 617 C CA . ALA A 1 80 ? 12.880 -2.102 -1.495 1.00 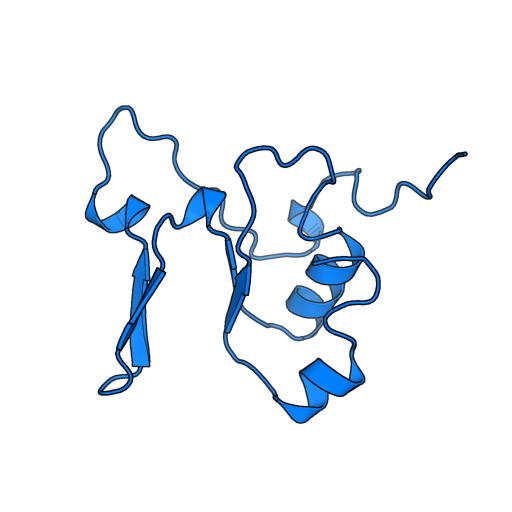67.38 80 ALA A CA 1
ATOM 618 C C . ALA A 1 80 ? 12.850 -3.199 -0.423 1.00 67.38 80 ALA A C 1
ATOM 620 O O . ALA A 1 80 ? 13.223 -4.341 -0.707 1.00 67.38 80 ALA A O 1
ATOM 621 N N . ARG A 1 81 ? 12.406 -2.864 0.791 1.00 63.88 81 ARG A N 1
ATOM 622 C CA . ARG A 1 81 ? 11.960 -3.903 1.730 1.00 63.88 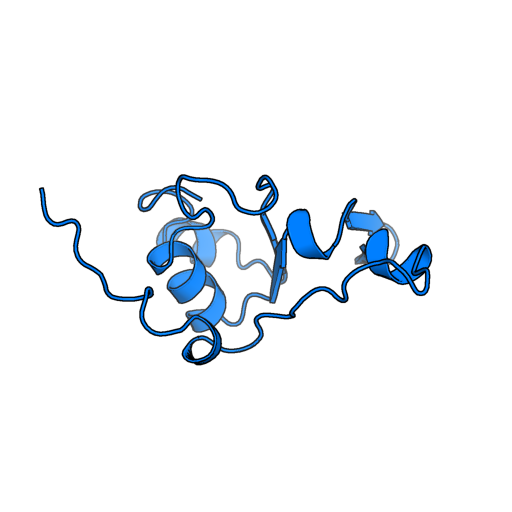81 ARG A CA 1
ATOM 623 C C . ARG A 1 81 ? 10.491 -4.172 1.444 1.00 63.88 81 ARG A C 1
ATOM 625 O O . ARG A 1 81 ? 9.721 -3.221 1.361 1.00 63.88 81 ARG A O 1
ATOM 632 N N . SER A 1 82 ? 10.108 -5.436 1.336 1.00 56.84 82 SER A N 1
ATOM 633 C CA . SER A 1 82 ? 8.720 -5.813 1.574 1.00 56.84 82 SER A CA 1
ATOM 634 C C . SER A 1 82 ? 8.489 -5.845 3.088 1.00 56.84 82 SER A C 1
ATOM 636 O O . SER A 1 82 ? 9.376 -6.233 3.854 1.00 56.84 82 SER A O 1
ATOM 638 N N . VAL A 1 83 ? 7.338 -5.339 3.526 1.00 59.34 83 VAL A N 1
ATOM 639 C CA . VAL A 1 83 ? 6.835 -5.560 4.884 1.00 59.34 83 VAL A CA 1
ATOM 640 C C . VAL A 1 83 ? 5.627 -6.456 4.716 1.00 59.34 83 VAL A C 1
ATOM 642 O O . VAL A 1 83 ? 4.561 -5.995 4.318 1.00 59.34 83 VAL A O 1
ATOM 645 N N . ASP A 1 84 ? 5.843 -7.735 4.974 1.00 57.09 84 ASP A N 1
ATOM 646 C CA . ASP A 1 84 ? 4.873 -8.801 4.758 1.00 57.09 84 ASP A CA 1
ATOM 647 C C . ASP A 1 84 ? 4.234 -9.242 6.088 1.00 57.09 84 ASP A C 1
ATOM 649 O O . ASP A 1 84 ? 3.131 -9.782 6.096 1.00 57.09 84 ASP A O 1
ATOM 653 N N . THR A 1 85 ? 4.887 -8.951 7.224 1.00 51.62 85 THR A N 1
ATOM 654 C CA . THR A 1 85 ? 4.459 -9.393 8.563 1.00 51.62 85 THR A CA 1
ATOM 655 C C . THR A 1 85 ? 4.557 -8.258 9.597 1.00 51.62 85 THR A C 1
ATOM 657 O O . THR A 1 85 ? 5.528 -7.495 9.560 1.00 51.62 85 THR A O 1
ATOM 660 N N . PRO A 1 86 ? 3.622 -8.151 10.572 1.00 50.00 86 PRO A N 1
ATOM 661 C CA . PRO A 1 86 ? 3.643 -7.117 11.623 1.00 50.00 86 PRO A CA 1
ATOM 662 C C . PRO A 1 86 ? 4.955 -7.031 12.402 1.00 50.00 86 PRO A C 1
ATOM 664 O O . PRO A 1 86 ? 5.377 -5.952 12.799 1.00 50.00 86 PRO A O 1
ATOM 667 N N . GLU A 1 87 ? 5.637 -8.157 12.569 1.00 51.22 87 GLU A N 1
ATOM 668 C CA . GLU A 1 87 ? 6.896 -8.280 13.303 1.00 51.22 87 GLU A CA 1
ATOM 669 C C . GLU A 1 87 ? 8.074 -7.543 12.624 1.00 51.22 87 GLU A C 1
ATOM 671 O O . GLU A 1 87 ? 9.047 -7.158 13.271 1.00 51.22 87 GLU A O 1
ATOM 676 N N . GLN A 1 88 ? 7.974 -7.260 11.317 1.00 51.78 88 GLN A N 1
ATOM 677 C CA . GLN A 1 88 ? 9.013 -6.576 10.531 1.00 51.78 88 GLN A CA 1
ATOM 678 C C . GLN A 1 88 ? 9.005 -5.042 10.692 1.00 51.78 88 GLN A C 1
ATOM 680 O O . GLN A 1 88 ? 9.877 -4.355 10.151 1.00 51.78 88 GLN A O 1
ATOM 685 N N . LEU A 1 89 ? 8.049 -4.495 11.453 1.00 54.81 89 LEU A N 1
ATOM 686 C CA . LEU A 1 89 ? 7.924 -3.067 11.766 1.00 54.81 89 LEU A CA 1
ATOM 687 C C . LEU A 1 89 ? 9.050 -2.509 12.655 1.00 54.81 89 LEU A C 1
ATOM 689 O O . LEU A 1 89 ? 9.290 -1.299 12.662 1.00 54.81 89 LEU A O 1
ATOM 693 N N . GLY A 1 90 ? 9.768 -3.373 13.377 1.00 46.66 90 GLY A N 1
ATOM 694 C CA . GLY A 1 90 ? 10.783 -2.971 14.350 1.00 46.66 90 GLY A CA 1
ATOM 695 C C . GLY A 1 90 ? 10.199 -2.291 15.604 1.00 46.66 90 GLY A C 1
ATOM 696 O O . GLY A 1 90 ? 9.000 -2.030 15.683 1.00 46.66 90 GLY A O 1
ATOM 697 N N . PRO A 1 91 ? 11.044 -1.961 16.600 1.00 46.94 91 PRO A N 1
ATOM 698 C CA . PRO A 1 91 ? 10.613 -1.544 17.945 1.00 46.94 91 PRO A CA 1
ATOM 699 C C . PRO A 1 91 ? 9.916 -0.171 18.016 1.00 46.94 91 PRO A C 1
ATOM 701 O O . PRO A 1 91 ? 9.4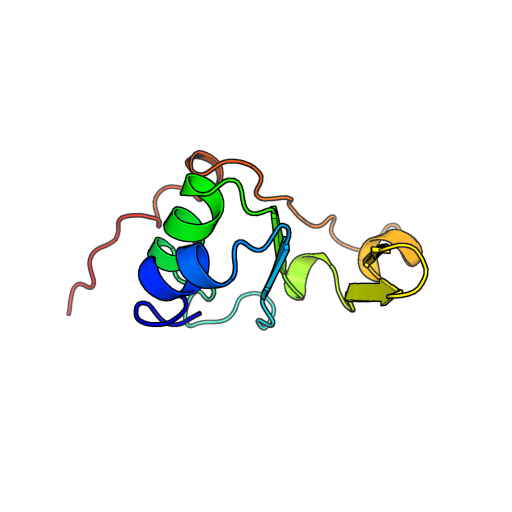97 0.260 19.083 1.00 46.94 91 PRO A O 1
ATOM 704 N N . TRP A 1 92 ? 9.760 0.525 16.886 1.00 44.09 92 TRP A N 1
ATOM 705 C CA . TRP A 1 92 ? 9.044 1.804 16.793 1.00 44.09 92 TRP A CA 1
ATOM 706 C C . TRP A 1 92 ? 7.525 1.632 16.628 1.00 44.09 92 TRP A C 1
ATOM 708 O O . TRP A 1 92 ? 6.813 2.623 16.475 1.00 44.09 92 TRP A O 1
ATOM 718 N N . ALA A 1 93 ? 7.020 0.391 16.623 1.00 46.50 93 ALA A N 1
ATOM 719 C CA . ALA A 1 93 ? 5.591 0.110 16.506 1.00 46.50 93 ALA A CA 1
ATOM 720 C C . ALA A 1 93 ? 4.775 0.588 17.722 1.00 46.50 93 ALA A C 1
ATOM 722 O O . ALA A 1 93 ? 3.598 0.913 17.572 1.00 46.50 93 ALA A O 1
ATOM 723 N N . GLU A 1 94 ? 5.419 0.698 18.888 1.00 41.25 94 GLU A N 1
ATOM 724 C CA . GLU A 1 94 ? 4.768 0.920 20.188 1.00 41.25 94 GLU A CA 1
ATOM 725 C C . GLU A 1 94 ? 5.254 2.177 20.921 1.00 41.25 94 GLU A C 1
ATOM 727 O O . GLU A 1 94 ? 4.909 2.382 22.082 1.00 41.25 94 GLU A O 1
ATOM 732 N N . SER A 1 95 ? 6.041 3.054 20.286 1.00 40.84 95 SER A N 1
ATOM 733 C CA . SER A 1 95 ? 6.421 4.305 20.948 1.00 40.84 95 SER A CA 1
ATOM 734 C C . SER A 1 95 ? 5.193 5.217 21.067 1.00 40.84 95 SER A C 1
ATOM 736 O O . SER A 1 95 ? 4.799 5.881 20.098 1.00 40.84 95 SER A O 1
ATOM 738 N N . GLU A 1 96 ? 4.579 5.221 22.253 1.00 41.97 96 GLU A N 1
ATOM 739 C CA . GLU A 1 96 ? 3.595 6.214 22.676 1.00 41.97 96 GLU A CA 1
ATOM 740 C C . GLU A 1 96 ? 4.140 7.628 22.418 1.00 41.97 96 GLU A C 1
ATOM 742 O O . GLU A 1 96 ? 5.347 7.858 22.555 1.00 41.97 96 GLU A O 1
ATOM 747 N N . PRO A 1 97 ? 3.300 8.598 22.014 1.00 47.88 97 PRO A N 1
ATOM 748 C CA . PRO A 1 97 ? 3.758 9.968 21.880 1.00 47.88 97 PRO A CA 1
ATOM 749 C C . PRO A 1 97 ? 4.043 10.533 23.279 1.00 47.88 97 PRO A C 1
ATOM 751 O O . PRO A 1 97 ? 3.143 11.037 23.945 1.00 47.88 97 PRO A O 1
ATOM 754 N N . GLY A 1 98 ? 5.301 10.447 23.710 1.00 39.22 98 GLY A N 1
ATOM 755 C CA . GLY A 1 98 ? 5.847 11.348 24.716 1.00 39.22 98 GLY A CA 1
ATOM 756 C C . GLY A 1 98 ? 5.781 12.775 24.177 1.00 39.22 98 GLY A C 1
ATOM 757 O O . GLY A 1 98 ? 6.164 13.019 23.030 1.00 39.22 98 GLY A O 1
ATOM 758 N N . PHE A 1 99 ? 5.205 13.658 24.989 1.00 44.34 99 PHE A N 1
ATOM 759 C CA . PHE A 1 99 ? 5.104 15.097 24.763 1.00 44.34 99 PHE A CA 1
ATOM 760 C C . PHE A 1 99 ? 6.485 15.739 24.576 1.00 44.34 99 PHE A C 1
ATOM 762 O O . PHE A 1 99 ? 7.429 15.299 25.274 1.00 44.34 99 PHE A O 1
#

Foldseek 3Di:
DPLPPPDLVNCVVVVAQEDEAEDDDPHVVPPPQLNNVVSCLVSQRFYHYCNQQVDWDADPVPRDIGGPCVVVPDPPDDHGDGDRHSVVPPPNSDPDDDD

Mean predicted aligned error: 7.92 Å

Nearest PDB structures (foldseek):
  4ct0-assembly1_A  TM=7.154E-01  e=2.826E+00  Mus musculus
  7dli-assembly1_B  TM=7.112E-01  e=3.453E+00  Mus musculus
  5zm0-assembly1_A  TM=7.139E-01  e=4.512E+00  Chlamydomonas reinhardtii
  6kx7-assembly1_A  TM=7.101E-01  e=5.158E+00  Mus musculus

Secondary structure (DSSP, 8-state):
--TTSS-HHHHHHH--SEEEE---TT-TT-SSPHHHHHHHHHTTPEEEEHHHHSSEEE-TTT--EEEHHHHT--TTSPPPPP--SGGGG-GGGS-----

pLDDT: mean 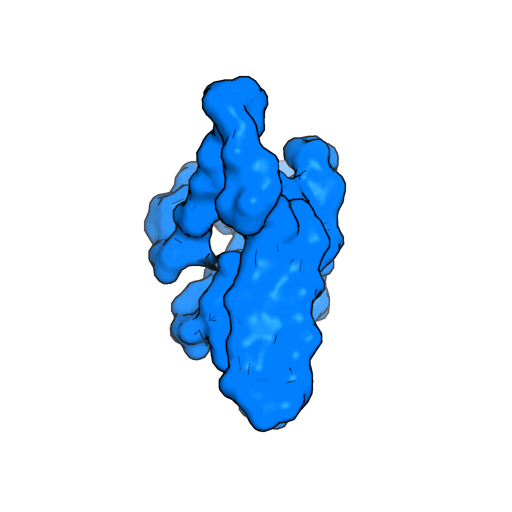81.11, std 16.73, range [39.22, 96.25]

Radius of gyration: 14.51 Å; Cα contacts (8 Å, |Δi|>4): 115; chains: 1; bounding box: 39×25×42 Å

Sequence (99 aa):
GSKTSSTDALLEAVAPQVAVVQSGYRNRFGHPAPPVLARYLAQGIALVTSPDCGAWRWRSADGSWACQREVGMRYWHRRARSVDTPEQLGPWAESEPGF

Solvent-accessible surface area (backbone atoms only — not comparable to full-atom values): 6209 Å² total; per-residue (Å²): 88,50,79,80,42,83,41,68,73,55,47,66,74,64,62,58,70,64,46,79,44,87,43,60,72,86,37,92,83,48,56,61,21,49,68,32,51,45,52,36,46,76,70,69,26,45,67,46,41,31,65,41,28,43,58,74,47,74,39,87,91,76,70,49,69,49,33,45,41,69,79,65,64,48,94,87,54,80,80,56,75,85,68,89,51,70,81,74,64,53,89,70,57,72,68,70,87,75,129